Protein AF-A0A1I4B729-F1 (afdb_monomer_lite)

Structure (mmCIF, N/CA/C/O backbone):
data_AF-A0A1I4B729-F1
#
_entry.id   AF-A0A1I4B729-F1
#
loop_
_atom_site.group_PDB
_atom_site.id
_atom_site.type_symbol
_atom_site.label_atom_id
_atom_site.label_alt_id
_atom_site.label_comp_id
_atom_site.label_asym_id
_atom_site.label_entity_id
_atom_site.label_seq_id
_atom_site.pdbx_PDB_ins_code
_atom_site.Cartn_x
_atom_site.Cartn_y
_atom_site.Cartn_z
_atom_site.occupancy
_atom_site.B_iso_or_equiv
_atom_site.auth_seq_id
_atom_site.auth_comp_id
_atom_site.auth_asym_id
_atom_site.auth_atom_id
_atom_site.pdbx_PDB_model_num
ATOM 1 N N . MET A 1 1 ? -12.526 3.459 3.322 1.00 69.00 1 MET A N 1
ATOM 2 C CA . MET A 1 1 ? -11.767 2.222 3.016 1.00 69.00 1 MET A CA 1
ATOM 3 C C . MET A 1 1 ? -11.127 2.407 1.651 1.00 69.00 1 MET A C 1
ATOM 5 O O . MET A 1 1 ? -11.676 3.176 0.869 1.00 69.00 1 MET A O 1
ATOM 9 N N . LYS A 1 2 ? -9.961 1.811 1.396 1.00 87.50 2 LYS A N 1
ATOM 10 C CA . LYS A 1 2 ? -9.294 1.884 0.090 1.00 87.50 2 LYS A CA 1
ATOM 11 C C . LYS A 1 2 ? -9.252 0.505 -0.550 1.00 87.50 2 LYS A C 1
ATOM 13 O O . LYS A 1 2 ? -9.551 -0.496 0.095 1.00 87.50 2 LYS A O 1
ATOM 18 N N . ASN A 1 3 ? -8.926 0.472 -1.830 1.00 90.94 3 ASN A N 1
ATOM 19 C CA . ASN A 1 3 ? -8.945 -0.726 -2.651 1.00 90.94 3 ASN A CA 1
ATOM 20 C C . ASN A 1 3 ? -7.598 -0.813 -3.350 1.00 90.94 3 ASN A C 1
ATOM 22 O O . ASN A 1 3 ? -7.049 0.201 -3.789 1.00 90.94 3 ASN A O 1
ATOM 26 N N . CYS A 1 4 ? -7.066 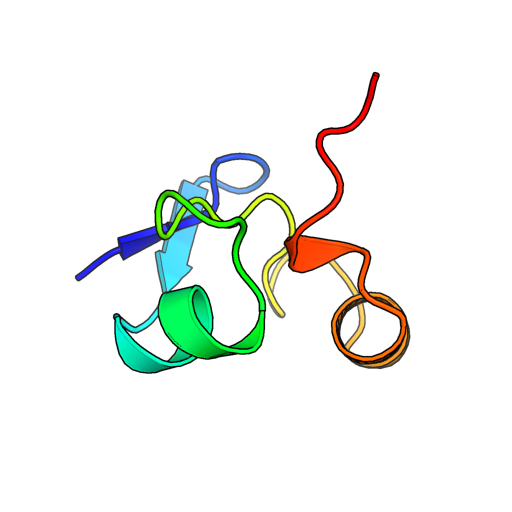-2.018 -3.461 1.00 90.25 4 CYS A N 1
ATOM 27 C CA . CYS A 1 4 ? -5.914 -2.232 -4.311 1.00 90.25 4 CYS A CA 1
ATOM 28 C C . CYS A 1 4 ? -6.343 -2.196 -5.781 1.00 90.25 4 CYS A C 1
ATOM 30 O O . CYS A 1 4 ? -7.288 -2.876 -6.166 1.00 90.25 4 CYS A O 1
ATOM 32 N N . ASN A 1 5 ? -5.628 -1.433 -6.601 1.00 88.50 5 ASN A N 1
ATOM 33 C CA . ASN A 1 5 ? -5.918 -1.263 -8.026 1.00 88.50 5 ASN A CA 1
ATOM 34 C C . ASN A 1 5 ? -5.450 -2.443 -8.890 1.00 88.50 5 ASN A C 1
ATOM 36 O O . ASN A 1 5 ? -5.817 -2.520 -10.052 1.00 88.50 5 ASN A O 1
ATOM 40 N N . ASN A 1 6 ? -4.674 -3.371 -8.326 1.00 86.44 6 ASN A N 1
ATOM 41 C CA . ASN A 1 6 ? -4.253 -4.592 -9.015 1.00 86.44 6 ASN A CA 1
ATOM 42 C C . ASN A 1 6 ? -5.215 -5.760 -8.748 1.00 86.44 6 ASN A C 1
ATOM 44 O O . ASN A 1 6 ? -5.648 -6.443 -9.665 1.00 86.44 6 ASN A O 1
ATOM 48 N N . CYS A 1 7 ? -5.578 -5.969 -7.478 1.00 89.94 7 CYS A N 1
ATOM 49 C CA . CYS A 1 7 ? -6.360 -7.131 -7.042 1.00 89.94 7 CYS A CA 1
ATOM 50 C C . CYS A 1 7 ? -7.831 -6.810 -6.716 1.00 89.94 7 CYS A C 1
ATOM 52 O O . CYS A 1 7 ? -8.623 -7.719 -6.494 1.00 89.94 7 CYS A O 1
ATOM 54 N N . GLY A 1 8 ? -8.203 -5.533 -6.580 1.00 89.81 8 GLY A N 1
ATOM 55 C CA . GLY A 1 8 ? -9.530 -5.102 -6.118 1.00 89.81 8 GLY A CA 1
ATOM 56 C C . GLY A 1 8 ? -9.797 -5.322 -4.622 1.00 89.81 8 GLY A C 1
ATOM 57 O O . GLY A 1 8 ? -10.796 -4.830 -4.097 1.00 89.81 8 GLY A O 1
ATOM 58 N N . SER A 1 9 ? -8.904 -6.019 -3.907 1.00 92.00 9 SER A N 1
A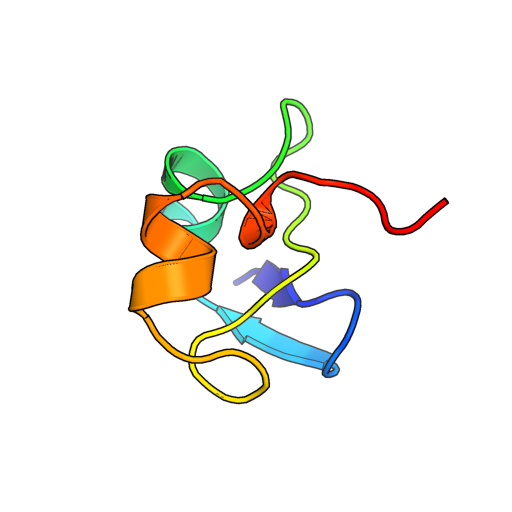TOM 59 C CA . SER A 1 9 ? -9.066 -6.308 -2.479 1.00 92.00 9 SER A CA 1
ATOM 60 C C . SER A 1 9 ? -9.178 -5.033 -1.652 1.00 92.00 9 SER A C 1
ATOM 62 O O . SER A 1 9 ? -8.477 -4.043 -1.887 1.00 92.00 9 SER A O 1
ATOM 64 N N . MET A 1 10 ? -10.011 -5.096 -0.615 1.00 90.06 10 MET A N 1
ATOM 65 C CA . MET A 1 10 ? -10.143 -4.017 0.353 1.00 90.06 10 MET A CA 1
ATOM 66 C C . MET A 1 10 ? -8.874 -3.906 1.207 1.00 90.06 10 MET A C 1
ATOM 68 O O . MET A 1 10 ? -8.352 -4.908 1.693 1.00 90.06 10 MET A O 1
ATOM 72 N N . VAL A 1 11 ? -8.383 -2.683 1.384 1.00 89.69 11 VAL A N 1
ATOM 73 C CA . VAL A 1 11 ? -7.237 -2.329 2.227 1.00 89.69 11 VAL A CA 1
ATOM 74 C C . VAL A 1 11 ? -7.585 -1.135 3.117 1.00 89.69 11 VAL A C 1
ATOM 76 O O . VAL A 1 11 ? -8.509 -0.352 2.856 1.00 89.69 11 VAL A O 1
ATOM 79 N N . THR A 1 12 ? -6.857 -0.989 4.219 1.00 90.94 12 THR A N 1
ATOM 80 C CA . THR A 1 12 ? -7.067 0.128 5.142 1.00 90.94 12 THR A CA 1
ATOM 81 C C . THR A 1 12 ? -6.439 1.410 4.597 1.00 90.94 12 THR A C 1
ATOM 83 O O . THR A 1 12 ? -5.504 1.381 3.801 1.00 90.94 12 THR A O 1
ATOM 86 N N . VAL A 1 13 ? -6.942 2.563 5.046 1.00 88.88 13 VAL A N 1
ATOM 87 C CA . VAL A 1 13 ? -6.368 3.866 4.661 1.00 88.88 13 VAL A CA 1
ATOM 88 C C . VAL A 1 13 ? -4.913 3.969 5.128 1.00 88.88 13 VAL A C 1
ATOM 90 O O . VAL A 1 13 ? -4.059 4.398 4.368 1.00 88.88 13 VAL A O 1
ATOM 93 N N . ARG A 1 14 ? -4.607 3.476 6.337 1.00 89.31 14 ARG A N 1
ATOM 94 C CA . ARG A 1 14 ? -3.229 3.433 6.851 1.00 89.31 14 ARG A CA 1
ATOM 95 C C . ARG A 1 14 ? -2.303 2.577 5.993 1.00 89.31 14 ARG A C 1
ATOM 97 O O . ARG A 1 14 ? -1.143 2.924 5.830 1.00 89.31 14 ARG A O 1
ATOM 104 N N . PHE A 1 15 ? -2.809 1.482 5.427 1.00 88.81 15 PHE A N 1
ATOM 105 C CA . PHE A 1 15 ? -2.029 0.677 4.494 1.00 88.81 15 PHE A CA 1
ATOM 106 C C . PHE A 1 15 ? -1.673 1.488 3.243 1.00 88.81 15 PHE A C 1
ATOM 108 O O . PHE A 1 15 ? -0.514 1.512 2.846 1.00 88.81 15 PHE A O 1
ATOM 115 N N . ALA A 1 16 ? -2.644 2.205 2.670 1.00 88.75 16 ALA A N 1
ATOM 116 C CA . ALA A 1 16 ? -2.408 3.077 1.521 1.00 88.75 16 ALA A CA 1
ATOM 117 C C . ALA A 1 16 ? -1.423 4.220 1.813 1.00 88.75 16 ALA A C 1
ATOM 119 O O . ALA A 1 16 ? -0.632 4.558 0.945 1.00 88.75 16 ALA A O 1
ATOM 120 N N . GLN A 1 17 ? -1.399 4.741 3.038 1.00 88.31 17 GLN A N 1
ATOM 121 C CA . GLN A 1 17 ? -0.447 5.781 3.443 1.00 88.31 17 GLN A CA 1
ATOM 122 C C . GLN A 1 17 ? 0.995 5.276 3.585 1.00 88.31 17 GLN A C 1
ATOM 124 O O . GLN A 1 17 ? 1.933 6.033 3.363 1.00 88.31 17 GLN A O 1
ATOM 129 N N . VAL A 1 18 ? 1.185 4.016 3.992 1.00 88.81 18 VAL A N 1
ATOM 130 C C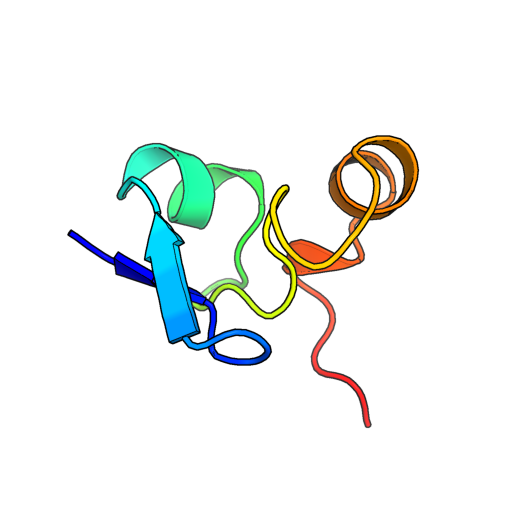A . VAL A 1 18 ? 2.524 3.434 4.207 1.00 88.81 18 VAL A CA 1
ATOM 131 C C . VAL A 1 18 ? 3.076 2.810 2.929 1.00 88.81 18 VAL A C 1
ATOM 133 O O . VAL A 1 18 ? 4.262 2.928 2.639 1.00 88.81 18 VAL A O 1
ATOM 136 N N . PHE A 1 19 ? 2.218 2.115 2.187 1.00 87.19 19 PHE A N 1
ATOM 137 C CA . PHE A 1 19 ? 2.608 1.275 1.058 1.00 87.19 19 PHE A CA 1
ATOM 138 C C . PHE A 1 19 ? 2.132 1.812 -0.293 1.00 87.19 19 PHE A C 1
ATOM 140 O O . PHE A 1 19 ? 2.605 1.348 -1.326 1.00 87.19 19 PHE A O 1
ATOM 147 N N . GLY A 1 20 ? 1.170 2.732 -0.313 1.00 86.31 20 GLY A N 1
ATOM 148 C CA . GLY A 1 20 ? 0.657 3.310 -1.548 1.00 86.31 20 GLY A CA 1
ATOM 149 C C . GLY A 1 20 ? 1.568 4.391 -2.124 1.00 86.31 20 GLY A C 1
ATOM 150 O O . GLY A 1 20 ? 2.632 4.711 -1.599 1.00 86.31 20 GLY A O 1
ATOM 151 N N . THR A 1 21 ? 1.143 4.949 -3.251 1.00 85.75 21 THR A N 1
ATOM 152 C CA . THR A 1 21 ? 1.808 6.089 -3.889 1.00 85.75 21 THR A CA 1
ATOM 153 C C . THR A 1 21 ? 1.489 7.397 -3.165 1.00 85.75 21 THR A C 1
ATOM 155 O O . THR A 1 21 ? 0.630 7.444 -2.287 1.00 85.75 21 THR A O 1
ATOM 158 N N . ASN A 1 22 ? 2.092 8.501 -3.620 1.00 83.44 22 ASN A N 1
ATOM 159 C CA . ASN A 1 22 ? 1.755 9.860 -3.168 1.00 83.44 22 ASN A CA 1
ATOM 160 C C . ASN A 1 22 ? 0.260 10.233 -3.291 1.00 83.44 22 ASN A C 1
ATOM 162 O O . ASN A 1 22 ? -0.151 11.247 -2.740 1.00 83.44 22 ASN A O 1
ATOM 166 N N . GLY A 1 23 ? -0.552 9.453 -4.012 1.00 82.94 23 GLY A N 1
ATOM 167 C CA . GLY A 1 23 ? -2.002 9.647 -4.118 1.00 82.94 23 GLY A CA 1
ATOM 168 C C . GLY A 1 23 ? -2.842 8.690 -3.265 1.00 82.94 23 GLY A C 1
ATOM 169 O O . GLY A 1 23 ? -4.018 8.510 -3.576 1.00 82.94 23 GLY A O 1
ATOM 170 N N . ASP A 1 24 ? -2.257 8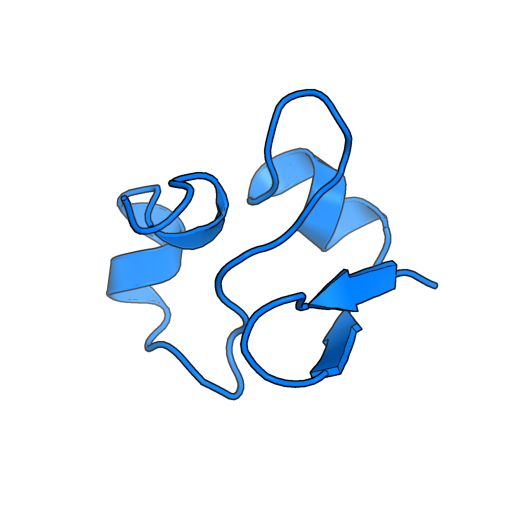.006 -2.275 1.00 85.75 24 ASP A N 1
ATOM 171 C CA . ASP A 1 24 ? -2.898 6.913 -1.521 1.00 85.75 24 ASP A CA 1
ATOM 172 C C . ASP A 1 24 ? -3.384 5.759 -2.429 1.00 85.75 24 ASP A C 1
ATOM 174 O O . ASP A 1 24 ? -4.348 5.049 -2.116 1.00 85.75 24 ASP A O 1
ATOM 178 N N . ILE A 1 25 ? -2.739 5.573 -3.587 1.00 86.56 25 ILE A N 1
ATOM 179 C CA . ILE A 1 25 ? -3.079 4.512 -4.541 1.00 86.56 25 ILE A CA 1
ATOM 180 C C . ILE A 1 25 ? -2.218 3.290 -4.251 1.00 86.56 25 ILE A C 1
ATOM 182 O O . ILE A 1 25 ? -0.997 3.377 -4.214 1.00 86.56 25 ILE A O 1
ATOM 186 N N . VAL A 1 26 ? -2.853 2.136 -4.069 1.00 89.44 26 VAL A N 1
ATOM 187 C CA . VAL A 1 26 ? -2.166 0.876 -3.767 1.00 89.44 26 VAL A CA 1
ATOM 188 C C . VAL A 1 26 ? -2.216 -0.037 -4.983 1.00 89.44 26 VAL A C 1
ATOM 190 O O . VAL A 1 26 ? -3.301 -0.452 -5.392 1.00 89.44 26 VAL A O 1
ATOM 193 N N . TYR A 1 27 ? -1.056 -0.407 -5.519 1.00 88.75 27 TYR A N 1
ATOM 194 C CA . TYR A 1 27 ? -0.928 -1.333 -6.651 1.00 88.75 27 TYR A CA 1
ATOM 195 C C . TYR A 1 27 ? -0.563 -2.758 -6.227 1.00 88.75 27 TYR A C 1
ATOM 197 O O . TYR A 1 27 ? -0.701 -3.682 -7.017 1.00 88.75 27 TYR A O 1
ATOM 205 N N . ALA A 1 28 ? -0.180 -2.986 -4.971 1.00 88.25 28 ALA A N 1
ATOM 206 C CA . ALA A 1 28 ? 0.009 -4.337 -4.451 1.00 88.25 28 ALA A CA 1
ATOM 207 C C . ALA A 1 28 ? -0.570 -4.471 -3.040 1.00 88.25 28 ALA A C 1
ATOM 209 O O . ALA A 1 28 ? -0.407 -3.594 -2.195 1.00 88.25 28 ALA A O 1
ATOM 210 N N . CYS A 1 29 ? -1.285 -5.570 -2.810 1.00 90.31 29 CYS A N 1
ATOM 211 C CA . CYS A 1 29 ? -1.991 -5.890 -1.574 1.00 90.31 29 CYS A CA 1
ATOM 212 C C . CYS A 1 29 ? -1.434 -7.204 -1.000 1.00 90.31 29 CYS A C 1
ATOM 214 O O . CYS A 1 29 ? -1.001 -8.044 -1.785 1.00 90.31 29 CYS A O 1
ATOM 216 N N . PRO A 1 30 ? -1.510 -7.460 0.319 1.00 87.12 30 PRO A N 1
ATOM 217 C CA . PRO A 1 30 ? -1.094 -8.746 0.897 1.00 87.12 30 PRO A CA 1
ATOM 218 C C . PRO A 1 30 ? -1.906 -9.949 0.379 1.00 87.12 30 PRO A C 1
ATOM 220 O O . PRO A 1 30 ? -1.513 -11.087 0.601 1.00 87.12 30 PRO A O 1
ATOM 223 N N . ASN A 1 31 ? -3.020 -9.705 -0.325 1.00 88.75 31 ASN A N 1
ATOM 224 C CA . ASN A 1 31 ? -3.787 -10.739 -1.024 1.00 88.75 31 ASN A CA 1
ATOM 225 C C . ASN A 1 31 ? -3.240 -11.094 -2.419 1.00 88.75 31 ASN A C 1
ATOM 227 O O . ASN A 1 31 ? -3.523 -12.184 -2.901 1.00 88.75 31 ASN A O 1
ATOM 231 N N . CYS A 1 32 ? -2.503 -10.204 -3.093 1.00 88.31 32 CYS A N 1
ATOM 232 C CA . CYS A 1 32 ? -1.990 -10.453 -4.449 1.00 88.31 32 CYS A CA 1
ATOM 233 C C . CYS A 1 32 ? -0.469 -10.414 -4.564 1.00 88.31 32 CYS A C 1
ATOM 235 O O . CYS A 1 32 ? 0.068 -10.825 -5.589 1.00 88.31 32 CYS A O 1
ATOM 237 N N . ALA A 1 33 ? 0.222 -9.930 -3.535 1.00 87.38 33 ALA A N 1
ATOM 238 C CA . ALA A 1 33 ? 1.667 -9.872 -3.478 1.00 87.38 33 ALA A CA 1
ATOM 239 C C . ALA A 1 33 ? 2.161 -10.305 -2.090 1.00 87.38 33 ALA A C 1
ATOM 241 O O . ALA A 1 33 ? 1.539 -9.967 -1.077 1.00 87.38 33 ALA A O 1
ATOM 242 N N . PRO A 1 34 ? 3.290 -11.028 -2.021 1.00 87.94 34 PRO A N 1
ATOM 243 C CA . PRO A 1 34 ? 3.909 -11.389 -0.757 1.00 87.94 34 PRO A CA 1
ATOM 244 C C . PRO A 1 34 ? 4.437 -10.148 -0.032 1.00 87.94 34 PRO A C 1
ATOM 246 O O . PRO A 1 34 ? 4.832 -9.157 -0.652 1.00 87.94 34 PRO A O 1
ATOM 249 N N . TYR A 1 35 ? 4.486 -10.222 1.300 1.00 83.00 35 TYR A N 1
ATOM 250 C CA . TYR A 1 35 ? 4.844 -9.083 2.149 1.00 83.00 35 TYR A CA 1
ATOM 251 C C . TYR A 1 35 ? 6.225 -8.500 1.825 1.00 83.00 35 TYR A C 1
ATOM 253 O O . TYR A 1 35 ? 6.385 -7.288 1.856 1.00 83.00 35 TYR A O 1
ATOM 261 N N . GLU A 1 36 ? 7.181 -9.339 1.420 1.00 84.88 36 GLU A N 1
ATOM 262 C CA . GLU A 1 36 ? 8.531 -8.932 1.004 1.00 84.88 36 GLU A CA 1
ATOM 263 C C . GLU A 1 36 ? 8.530 -7.971 -0.198 1.00 84.88 36 GLU A C 1
ATOM 265 O O . GLU A 1 36 ? 9.326 -7.031 -0.275 1.00 84.88 36 GLU A O 1
ATOM 270 N N . GLN A 1 37 ? 7.596 -8.157 -1.135 1.00 85.06 37 GLN A N 1
ATOM 271 C CA . GLN A 1 37 ? 7.425 -7.231 -2.253 1.00 85.06 37 GLN A CA 1
ATOM 272 C C . GLN A 1 37 ? 6.805 -5.910 -1.779 1.00 85.06 37 GLN A C 1
ATOM 274 O O . GLN A 1 37 ? 7.194 -4.838 -2.2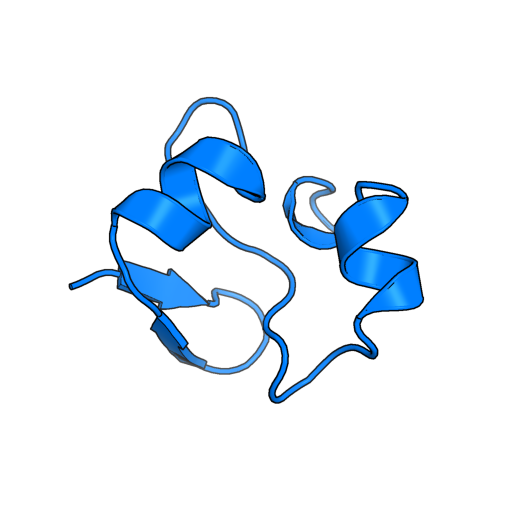35 1.00 85.06 37 GLN A O 1
ATOM 279 N N . LEU A 1 38 ? 5.887 -5.956 -0.809 1.00 84.12 38 LEU A N 1
ATOM 280 C CA . LEU A 1 38 ? 5.279 -4.752 -0.237 1.00 84.12 38 LEU A CA 1
ATOM 281 C C . LEU A 1 38 ? 6.326 -3.887 0.481 1.00 84.12 38 LEU A C 1
ATOM 283 O O . LEU A 1 38 ? 6.402 -2.689 0.217 1.00 84.12 38 LEU A O 1
ATOM 287 N N . THR A 1 39 ? 7.174 -4.481 1.329 1.00 80.62 39 THR A N 1
ATOM 288 C CA . THR A 1 39 ? 8.241 -3.765 2.055 1.00 80.62 39 THR A CA 1
ATOM 289 C C . THR A 1 39 ? 9.378 -3.280 1.164 1.00 80.62 39 THR A C 1
ATOM 291 O O . THR A 1 39 ? 10.010 -2.284 1.499 1.00 80.62 39 THR A O 1
ATOM 294 N N . SER A 1 40 ? 9.621 -3.917 0.017 1.00 82.81 40 SER A N 1
ATOM 295 C CA . SER A 1 40 ? 10.573 -3.415 -0.990 1.00 82.81 40 SER A CA 1
ATOM 296 C C . SER A 1 40 ? 10.005 -2.287 -1.868 1.00 82.81 40 SER A C 1
ATOM 298 O O . SER A 1 40 ? 10.696 -1.783 -2.755 1.00 82.81 40 SER A O 1
ATOM 300 N N . GLY A 1 41 ? 8.764 -1.854 -1.611 1.00 76.12 41 GLY A N 1
ATOM 301 C CA . GLY A 1 41 ? 8.123 -0.729 -2.293 1.00 76.12 41 GLY A CA 1
ATOM 302 C C . GLY A 1 41 ? 7.323 -1.109 -3.541 1.00 76.12 41 GLY A C 1
ATOM 303 O O . GLY A 1 41 ? 6.921 -0.22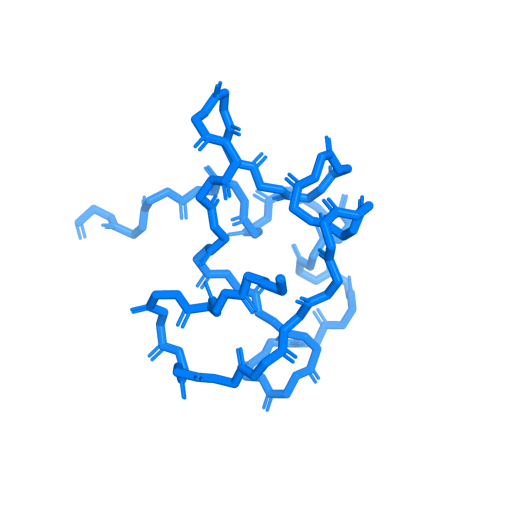3 -4.294 1.00 76.12 41 GLY A O 1
ATOM 304 N N . ALA A 1 42 ? 7.046 -2.396 -3.782 1.00 76.75 42 ALA A N 1
ATOM 305 C CA . ALA A 1 42 ? 6.240 -2.825 -4.929 1.00 76.75 42 ALA A CA 1
ATOM 306 C C . ALA A 1 42 ? 4.788 -2.320 -4.859 1.00 76.75 42 ALA A C 1
ATOM 308 O O . ALA A 1 42 ? 4.153 -2.133 -5.890 1.00 76.75 42 ALA A O 1
ATOM 309 N N . ALA A 1 43 ? 4.268 -2.043 -3.660 1.00 74.56 43 ALA A N 1
ATOM 310 C CA . ALA A 1 43 ? 2.905 -1.544 -3.475 1.00 74.56 43 ALA A CA 1
ATOM 311 C C . ALA A 1 43 ? 2.672 -0.121 -4.008 1.00 74.56 43 ALA A C 1
ATOM 313 O O . ALA A 1 43 ? 1.546 0.199 -4.404 1.00 74.56 43 ALA A O 1
ATOM 314 N N . GLY A 1 44 ? 3.732 0.690 -4.063 1.00 76.56 44 GLY A N 1
ATOM 315 C CA . GLY A 1 44 ? 3.717 2.053 -4.588 1.00 76.56 44 GLY A CA 1
ATOM 316 C C . GLY A 1 44 ? 4.289 2.172 -6.004 1.00 76.56 44 GLY A C 1
ATOM 317 O O . GLY A 1 44 ? 4.280 3.259 -6.579 1.00 76.56 44 GLY A O 1
ATOM 318 N N . ARG A 1 45 ? 4.789 1.080 -6.595 1.00 77.94 45 ARG A N 1
ATOM 319 C CA . ARG A 1 45 ? 5.189 1.074 -8.004 1.00 77.94 45 ARG A CA 1
ATOM 320 C C . ARG A 1 45 ? 3.963 0.827 -8.865 1.00 77.94 45 ARG A C 1
ATOM 322 O O . ARG A 1 45 ? 3.349 -0.232 -8.787 1.00 77.94 45 ARG A O 1
ATOM 329 N N . GLN A 1 46 ? 3.641 1.801 -9.710 1.00 65.19 46 GLN A N 1
ATOM 330 C CA . GLN A 1 46 ? 2.794 1.549 -10.867 1.00 65.19 46 GLN A CA 1
ATOM 331 C C . GLN A 1 46 ? 3.519 0.526 -11.748 1.00 65.19 46 GLN A C 1
ATOM 333 O O . GLN A 1 46 ? 4.646 0.814 -12.160 1.00 65.19 46 GLN A O 1
ATOM 338 N N . PRO A 1 47 ? 2.947 -0.666 -11.997 1.00 58.88 47 PRO A N 1
ATOM 339 C CA . PRO A 1 47 ? 3.454 -1.505 -13.072 1.00 58.88 47 PRO A CA 1
ATOM 340 C C . PRO A 1 47 ? 3.352 -0.681 -14.364 1.00 58.88 47 PRO A C 1
ATOM 342 O O . PRO A 1 47 ? 2.294 -0.112 -14.639 1.00 58.88 47 PRO A O 1
ATOM 345 N N . ALA A 1 48 ? 4.489 -0.518 -15.046 1.00 55.81 48 ALA A N 1
ATOM 346 C CA . ALA A 1 48 ? 4.591 0.211 -16.309 1.00 55.81 48 ALA A CA 1
ATOM 347 C C . ALA A 1 48 ? 3.816 -0.496 -17.427 1.00 55.81 48 ALA A C 1
ATOM 349 O O . ALA A 1 48 ? 3.771 -1.749 -17.398 1.00 55.81 48 ALA A O 1
#

Sequence (48 aa):
MKNCNNCGSMVTVRFAQVFGTNGDIVYACPNCAPYEQLTSGAAGRQPA

pLDDT: mean 84.26, std 7.97, range [55.81, 92.0]

Radius of gyration: 9.0 Å; chains: 1; bounding box: 22×21×23 Å

Organism: NCBI:txid553466

InterPro domains:
  IPR055985 Protein of unknown function DUF7563 [PF24444] (1-38)

Foldseek 3Di:
DDAAPQPRDDDDLVLLVQQAAPVSHFPDDVVRDPVVCSVVNVRHDDPD

Secondary structure (DSSP, 8-state):
-EEBTTT--EE-HHHHHHHS-TTS-BS--TTTS-HHHHHTTGGGPPP-